Protein AF-A0A5E6NQI1-F1 (afdb_monomer_lite)

Sequence (74 aa):
MFFEFGITPKTNGMVERVNGTIKNATVKVITYQNIDEMKQDLNKFLIFYNFNRGHGGLRKEIKVRTPYEALVLI

Secondary structure (DSSP, 8-state):
--------TTT-HHHHHHHHHHHHHTTTT---SSHHHHHHHHHHHHHHHHHT---GGGHHHHTT--HHHHHH--

pLDDT: mean 82.76, std 15.28, range [38.69, 96.88]

Structure (mmCIF, N/CA/C/O backbone):
data_AF-A0A5E6NQI1-F1
#
_entry.id   AF-A0A5E6NQI1-F1
#
loop_
_atom_site.group_PDB
_atom_site.id
_atom_site.type_symbol
_atom_site.label_atom_id
_atom_site.label_alt_id
_atom_site.label_comp_id
_atom_site.label_asym_id
_atom_site.label_entity_id
_atom_site.label_seq_id
_atom_site.pdbx_PDB_ins_code
_atom_site.Cartn_x
_atom_site.Cartn_y
_atom_site.Cartn_z
_atom_site.occupancy
_atom_site.B_iso_or_equiv
_atom_site.auth_seq_id
_atom_site.auth_comp_id
_atom_site.auth_asym_id
_atom_site.auth_atom_id
_atom_site.pdbx_PDB_model_num
ATOM 1 N N . 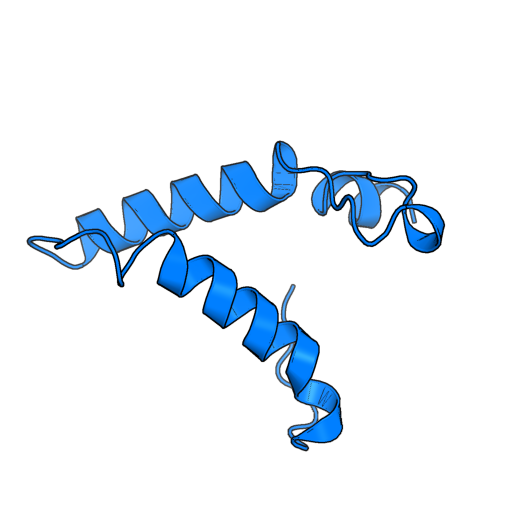MET A 1 1 ? 0.788 -12.892 -0.180 1.00 39.47 1 MET A N 1
ATOM 2 C CA . MET A 1 1 ? 0.862 -13.943 0.853 1.00 39.47 1 MET A CA 1
ATOM 3 C C . MET A 1 1 ? 2.036 -13.593 1.754 1.00 39.47 1 MET A C 1
ATOM 5 O O . MET A 1 1 ? 3.167 -13.710 1.310 1.00 39.47 1 MET A O 1
ATOM 9 N N . PHE A 1 2 ? 1.787 -13.022 2.934 1.00 41.03 2 PHE A N 1
ATOM 10 C CA . PHE A 1 2 ? 2.857 -12.661 3.870 1.00 41.03 2 PHE A CA 1
ATOM 11 C C . PHE A 1 2 ? 2.968 -13.790 4.895 1.00 41.03 2 PHE A C 1
ATOM 13 O O . PHE A 1 2 ? 2.171 -13.865 5.824 1.00 41.03 2 PHE A O 1
ATOM 20 N N . PHE A 1 3 ? 3.873 -14.734 4.634 1.00 39.47 3 PHE A N 1
ATOM 21 C CA . PHE A 1 3 ? 4.169 -15.841 5.538 1.00 39.47 3 PHE A CA 1
ATOM 22 C C . PHE A 1 3 ? 5.115 -15.375 6.649 1.00 39.47 3 PHE A C 1
ATOM 24 O O . PHE A 1 3 ? 6.231 -14.940 6.379 1.00 39.47 3 PHE A O 1
ATOM 31 N N . GLU A 1 4 ? 4.670 -15.523 7.892 1.00 48.69 4 GLU A N 1
ATOM 32 C CA . GLU A 1 4 ? 5.480 -15.441 9.111 1.00 48.69 4 GLU A CA 1
ATOM 33 C C . GLU A 1 4 ? 6.147 -16.808 9.363 1.00 48.69 4 GLU A C 1
ATOM 35 O O . GLU A 1 4 ? 5.651 -17.615 10.144 1.00 48.69 4 GLU A O 1
ATOM 40 N N . PHE A 1 5 ? 7.257 -17.111 8.682 1.00 38.69 5 PHE A N 1
ATOM 41 C CA . PHE A 1 5 ? 8.132 -18.227 9.069 1.00 38.69 5 PHE A CA 1
ATOM 42 C C . PHE A 1 5 ? 9.600 -17.780 9.026 1.00 38.69 5 PHE A C 1
ATOM 44 O O . PHE A 1 5 ? 10.165 -17.571 7.956 1.00 38.69 5 PHE A O 1
ATOM 51 N N . GLY A 1 6 ? 10.207 -17.632 10.213 1.00 47.50 6 GLY A N 1
ATOM 52 C CA . GLY A 1 6 ? 11.628 -17.303 10.402 1.00 47.50 6 GLY A CA 1
ATOM 53 C C . GLY A 1 6 ? 11.884 -15.869 10.878 1.00 47.50 6 GLY A C 1
ATOM 54 O O . GLY A 1 6 ? 12.477 -15.067 10.155 1.00 47.50 6 GLY A O 1
ATOM 55 N N . ILE A 1 7 ? 11.442 -15.537 12.096 1.00 56.25 7 ILE A N 1
ATOM 56 C CA . ILE A 1 7 ? 11.547 -14.188 12.673 1.00 56.25 7 ILE A CA 1
ATOM 57 C C . ILE A 1 7 ? 12.971 -13.957 13.196 1.00 56.25 7 ILE A C 1
ATOM 59 O O . ILE A 1 7 ? 13.293 -14.229 14.350 1.00 56.25 7 ILE A O 1
ATOM 63 N N . THR A 1 8 ? 13.835 -13.422 12.337 1.00 57.53 8 THR A N 1
ATOM 64 C CA . THR A 1 8 ? 14.985 -12.629 12.785 1.00 57.53 8 THR A CA 1
ATOM 65 C C . THR A 1 8 ? 14.789 -11.196 12.286 1.00 57.53 8 THR A C 1
ATOM 67 O O . THR A 1 8 ? 14.258 -11.016 11.189 1.00 57.53 8 THR A O 1
ATOM 70 N N . PRO A 1 9 ? 15.226 -10.151 13.016 1.00 60.94 9 PRO A N 1
ATOM 71 C CA . PRO A 1 9 ? 15.075 -8.759 12.568 1.00 60.94 9 PRO A CA 1
ATOM 72 C C . PRO A 1 9 ? 15.611 -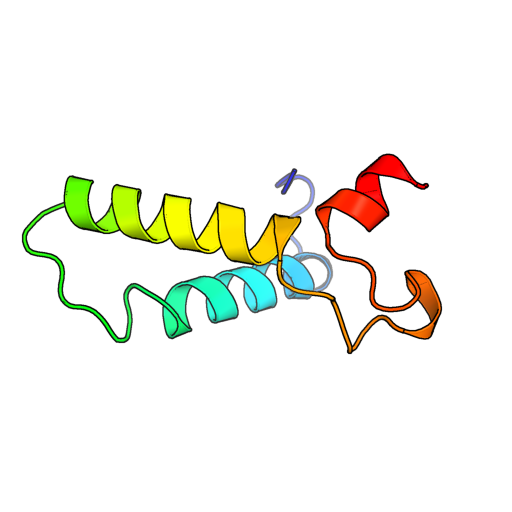8.501 11.147 1.00 60.94 9 PRO A C 1
ATOM 74 O O . PRO A 1 9 ? 15.121 -7.631 10.434 1.00 60.94 9 PRO A O 1
ATOM 77 N N . LYS A 1 10 ? 16.588 -9.300 10.694 1.00 63.09 10 LYS A N 1
ATOM 78 C CA . LYS A 1 10 ? 17.163 -9.220 9.344 1.00 63.09 10 LYS A CA 1
ATOM 79 C C . LYS A 1 10 ? 16.203 -9.630 8.221 1.00 63.09 10 LYS A C 1
ATOM 81 O O . LYS A 1 10 ? 16.334 -9.099 7.123 1.00 63.09 10 LYS A O 1
ATOM 86 N N . THR A 1 11 ? 15.265 -10.546 8.456 1.00 64.88 11 THR A N 1
ATOM 87 C CA . THR A 1 11 ? 14.342 -11.060 7.424 1.00 64.88 11 THR A CA 1
ATOM 88 C C . THR A 1 11 ? 12.995 -10.331 7.402 1.00 64.88 11 THR A C 1
ATOM 90 O O . THR A 1 11 ? 12.245 -10.469 6.438 1.00 64.88 11 THR A O 1
ATOM 93 N N . ASN A 1 12 ? 12.706 -9.493 8.406 1.00 81.19 12 ASN A N 1
ATOM 94 C CA . ASN A 1 12 ? 11.397 -8.852 8.581 1.00 81.19 12 ASN A CA 1
ATOM 95 C C . ASN A 1 12 ? 11.261 -7.450 7.953 1.00 81.19 12 ASN A C 1
ATOM 97 O O . ASN A 1 12 ? 10.163 -6.898 7.878 1.00 81.19 12 ASN A O 1
ATOM 101 N N . GLY A 1 13 ? 12.351 -6.854 7.460 1.00 82.31 13 GLY A N 1
ATOM 102 C CA . GLY A 1 13 ? 12.350 -5.450 7.022 1.00 82.31 13 GLY A CA 1
ATOM 103 C C . GLY A 1 13 ? 11.358 -5.127 5.892 1.00 82.31 13 GLY A C 1
ATOM 104 O O . GLY A 1 13 ? 10.837 -4.012 5.812 1.00 82.31 13 GLY A O 1
ATOM 105 N N . MET A 1 14 ? 11.046 -6.098 5.026 1.00 79.06 14 MET A N 1
ATOM 106 C CA . MET A 1 14 ? 10.033 -5.916 3.979 1.00 79.06 14 MET A CA 1
ATOM 107 C C . MET A 1 14 ? 8.614 -5.880 4.552 1.00 79.06 14 MET A C 1
ATOM 109 O O . MET A 1 14 ? 7.824 -5.019 4.165 1.00 79.06 14 MET A O 1
ATOM 113 N N . VAL A 1 15 ? 8.311 -6.756 5.512 1.00 82.44 15 VAL A N 1
ATOM 114 C CA . VAL A 1 15 ? 7.020 -6.788 6.213 1.00 82.44 15 VAL A CA 1
ATOM 115 C C . VAL A 1 15 ? 6.834 -5.507 7.021 1.00 82.44 15 VAL A C 1
ATOM 117 O O . VAL A 1 15 ? 5.790 -4.866 6.932 1.00 82.44 15 VAL A O 1
ATOM 120 N N . GLU A 1 16 ? 7.866 -5.060 7.734 1.00 88.31 16 GLU A N 1
ATOM 121 C CA . GLU A 1 16 ? 7.842 -3.809 8.499 1.00 88.31 16 GLU A CA 1
ATOM 122 C C . GLU A 1 16 ? 7.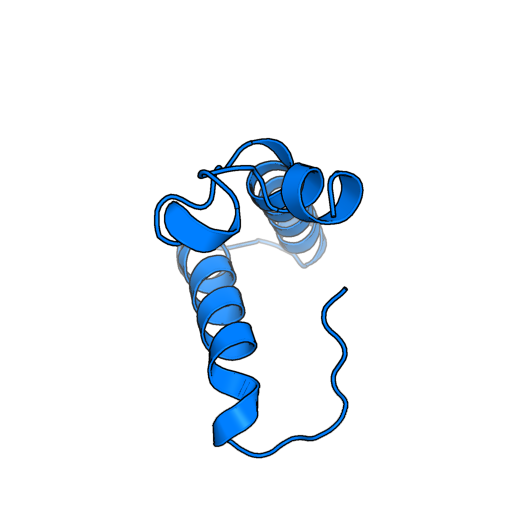591 -2.589 7.608 1.00 88.31 16 GLU A C 1
ATOM 124 O O . GLU A 1 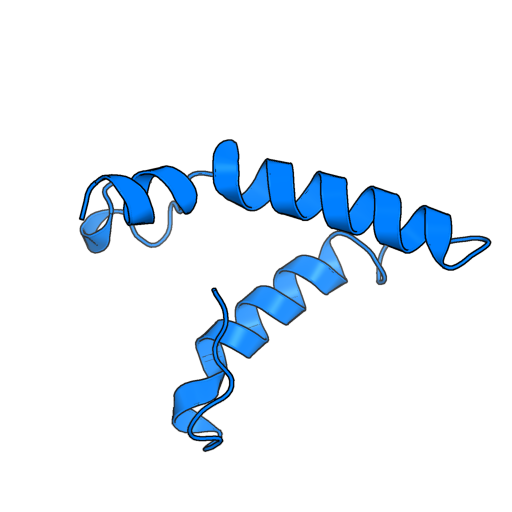16 ? 6.768 -1.733 7.945 1.00 88.31 16 GLU A O 1
ATOM 129 N N . ARG A 1 17 ? 8.231 -2.524 6.432 1.00 86.50 17 ARG A N 1
ATOM 130 C CA . ARG A 1 17 ? 8.010 -1.444 5.459 1.00 86.50 17 ARG A CA 1
ATOM 131 C C . ARG A 1 17 ? 6.582 -1.453 4.904 1.00 86.50 17 ARG A C 1
ATOM 133 O O . ARG A 1 17 ? 5.968 -0.386 4.784 1.00 86.50 17 ARG A O 1
ATOM 140 N N . VAL A 1 18 ? 6.032 -2.627 4.586 1.00 84.12 18 VAL A N 1
ATOM 141 C CA . VAL A 1 18 ? 4.639 -2.758 4.120 1.00 84.12 18 VAL A CA 1
ATOM 142 C C . VAL A 1 18 ? 3.666 -2.371 5.235 1.00 84.12 18 VAL A C 1
ATOM 144 O O . VAL A 1 18 ? 2.784 -1.543 5.008 1.00 84.12 18 VAL A O 1
ATOM 147 N N . ASN A 1 19 ? 3.883 -2.851 6.460 1.00 88.06 19 ASN A N 1
ATOM 148 C CA . ASN A 1 19 ? 3.089 -2.482 7.632 1.00 88.06 19 ASN A CA 1
ATOM 149 C C . ASN A 1 19 ? 3.136 -0.973 7.901 1.00 88.06 19 ASN A C 1
ATOM 151 O O . ASN A 1 19 ? 2.108 -0.366 8.200 1.00 88.06 19 ASN A O 1
ATOM 155 N N . GLY A 1 20 ? 4.301 -0.339 7.754 1.00 90.94 20 GLY A N 1
ATOM 156 C CA . GLY A 1 20 ? 4.440 1.114 7.839 1.00 90.94 20 GLY A CA 1
ATOM 157 C C . GLY A 1 20 ? 3.630 1.842 6.765 1.00 90.94 20 GLY A C 1
ATOM 158 O O . GLY A 1 20 ? 2.940 2.812 7.072 1.00 90.94 20 GLY A O 1
ATOM 159 N N . THR A 1 21 ? 3.652 1.339 5.528 1.00 89.81 21 THR A N 1
ATOM 160 C CA . THR A 1 21 ? 2.878 1.895 4.405 1.00 89.81 21 THR A CA 1
ATOM 161 C C . THR A 1 21 ? 1.374 1.811 4.670 1.00 89.81 21 THR A C 1
ATOM 163 O O . THR A 1 21 ? 0.684 2.819 4.537 1.00 89.81 21 THR A O 1
ATOM 166 N N . ILE A 1 22 ? 0.875 0.650 5.114 1.00 89.88 22 ILE A N 1
ATOM 167 C CA . ILE A 1 22 ? -0.540 0.451 5.465 1.00 89.88 22 ILE A CA 1
ATOM 168 C C . ILE A 1 22 ? -0.940 1.407 6.592 1.00 89.88 22 ILE A C 1
ATOM 170 O O . ILE A 1 22 ? -1.927 2.130 6.469 1.00 89.88 22 ILE A O 1
ATOM 174 N N . LYS A 1 23 ? -0.154 1.462 7.676 1.00 91.31 23 LYS A N 1
ATOM 175 C CA . LYS A 1 23 ? -0.470 2.299 8.841 1.00 91.31 23 LYS A CA 1
ATOM 176 C C . LYS A 1 23 ? -0.509 3.785 8.498 1.00 91.31 23 LYS A C 1
ATOM 178 O O . LYS A 1 23 ? -1.426 4.477 8.927 1.00 91.31 23 LYS A O 1
ATOM 183 N N . ASN A 1 24 ? 0.462 4.265 7.721 1.00 91.94 24 ASN A N 1
ATOM 184 C CA . ASN A 1 24 ? 0.539 5.668 7.308 1.00 91.94 24 ASN A CA 1
ATOM 185 C C . ASN A 1 24 ? -0.600 6.068 6.355 1.00 91.94 24 ASN A C 1
ATOM 187 O O . ASN A 1 24 ? -0.969 7.234 6.333 1.00 91.94 24 ASN A O 1
ATOM 191 N N . ALA A 1 25 ? -1.149 5.125 5.584 1.00 87.69 25 ALA A N 1
ATOM 192 C CA . ALA A 1 25 ? -2.263 5.380 4.672 1.00 87.69 25 ALA A CA 1
ATOM 193 C C . ALA A 1 25 ? -3.650 5.220 5.321 1.00 87.69 25 ALA A C 1
ATOM 195 O O . ALA A 1 25 ? -4.636 5.638 4.727 1.00 87.69 25 ALA A O 1
ATOM 196 N N . THR A 1 26 ? -3.735 4.590 6.499 1.00 90.50 26 THR A N 1
ATOM 197 C CA . THR A 1 26 ? -5.008 4.260 7.159 1.00 90.50 26 THR A CA 1
ATOM 198 C C . THR A 1 26 ? -5.031 4.752 8.610 1.00 90.50 26 THR A C 1
ATOM 200 O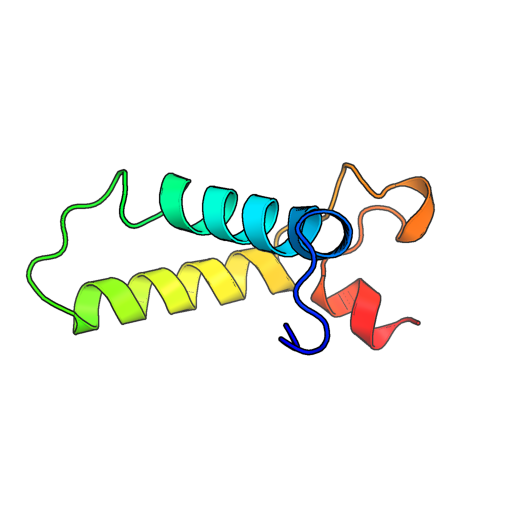 O . THR A 1 26 ? -5.292 5.922 8.870 1.00 90.50 26 THR A O 1
ATOM 203 N N . VAL A 1 27 ? -4.715 3.880 9.569 1.00 89.19 27 VAL A N 1
ATOM 204 C CA . VAL A 1 27 ? -4.933 4.063 11.016 1.00 89.19 27 VAL A CA 1
ATOM 205 C C . VAL A 1 27 ? -4.193 5.243 11.652 1.00 89.19 27 VAL A C 1
ATOM 207 O O . VAL A 1 27 ? -4.507 5.608 12.777 1.00 89.19 27 VAL A O 1
ATOM 210 N N . LYS A 1 28 ? -3.194 5.832 10.982 1.00 91.94 28 LYS A N 1
ATOM 211 C CA . LYS A 1 28 ? -2.509 7.039 11.477 1.00 91.94 28 LYS A CA 1
ATOM 212 C C . LYS A 1 28 ? -3.129 8.351 11.005 1.00 91.94 28 LYS A C 1
ATOM 214 O O . LYS A 1 28 ? -2.793 9.389 11.563 1.00 91.94 28 LYS A O 1
ATOM 219 N N . VAL A 1 29 ? -3.953 8.320 9.962 1.00 93.12 29 VAL A N 1
ATOM 220 C CA . VAL A 1 29 ? -4.508 9.525 9.322 1.00 93.12 29 VAL A CA 1
ATOM 221 C C . VAL A 1 29 ? -6.035 9.559 9.342 1.00 93.12 29 VAL A C 1
ATOM 223 O O . VAL A 1 29 ? -6.612 10.623 9.148 1.00 93.12 29 VAL A O 1
ATOM 226 N N . ILE A 1 30 ? -6.689 8.427 9.619 1.00 93.50 30 ILE A N 1
ATOM 227 C CA . ILE A 1 30 ? -8.146 8.302 9.718 1.00 93.50 30 ILE A CA 1
ATOM 228 C C . ILE A 1 30 ? -8.518 7.865 11.135 1.00 93.50 30 ILE A C 1
ATOM 230 O O . ILE A 1 30 ? -7.963 6.897 11.659 1.00 93.50 30 ILE A O 1
ATOM 234 N N . THR A 1 31 ? -9.495 8.553 11.726 1.00 95.44 31 THR A N 1
ATOM 235 C CA . THR A 1 31 ? -10.159 8.124 12.961 1.00 95.44 31 THR A CA 1
ATOM 236 C C . THR A 1 31 ? -11.407 7.330 12.597 1.00 95.44 31 THR A C 1
ATOM 238 O O . THR A 1 31 ? -12.345 7.887 12.031 1.00 95.44 31 THR A O 1
ATOM 241 N N . TYR A 1 32 ? -11.423 6.043 12.932 1.00 96.38 32 TYR A N 1
ATOM 242 C CA . TYR A 1 32 ? -12.571 5.164 12.703 1.00 96.38 32 TYR A CA 1
ATOM 243 C C . TYR A 1 32 ? -13.504 5.160 13.910 1.00 96.38 32 TYR A C 1
ATOM 245 O O . TYR A 1 32 ? -13.036 5.145 15.050 1.00 96.38 32 TYR A O 1
ATOM 253 N N . GLN A 1 33 ? -14.814 5.124 13.671 1.00 96.81 33 GLN A N 1
ATOM 254 C CA . GLN A 1 33 ? -15.805 5.021 14.747 1.00 96.81 33 GLN A CA 1
ATOM 255 C C . GLN A 1 33 ? -15.917 3.593 15.284 1.00 96.81 33 GLN A C 1
ATOM 257 O O . GLN A 1 33 ? -16.274 3.377 16.440 1.00 96.81 33 GLN A O 1
ATOM 262 N N . ASN A 1 34 ? -15.617 2.602 14.444 1.00 96.38 34 ASN A N 1
ATOM 263 C CA . ASN A 1 34 ? -15.678 1.190 14.794 1.00 96.38 34 ASN A CA 1
ATOM 264 C C . ASN A 1 34 ? -14.698 0.359 13.950 1.00 96.38 34 ASN A C 1
ATOM 266 O O . ASN A 1 34 ? -14.070 0.837 13.002 1.00 96.38 34 ASN A O 1
ATOM 270 N N . ILE A 1 35 ? -14.562 -0.918 14.311 1.00 95.62 35 ILE A N 1
ATOM 271 C CA . ILE A 1 35 ? -13.642 -1.843 13.642 1.00 95.62 35 ILE A CA 1
ATOM 272 C C . ILE A 1 35 ? -14.057 -2.162 12.199 1.00 95.62 35 ILE A C 1
ATOM 274 O O . ILE A 1 35 ? -13.198 -2.485 11.378 1.00 95.62 35 ILE A O 1
ATOM 278 N N . ASP A 1 36 ? -15.344 -2.086 11.874 1.00 96.88 36 ASP A N 1
ATOM 279 C CA . ASP A 1 36 ? -15.841 -2.461 10.553 1.00 96.88 36 ASP A CA 1
ATOM 280 C C . ASP A 1 36 ? -15.522 -1.386 9.511 1.00 96.88 36 ASP A C 1
ATOM 282 O O . ASP A 1 36 ? -15.082 -1.726 8.413 1.00 96.88 36 ASP A O 1
ATOM 286 N N . GLU A 1 37 ? -15.584 -0.105 9.884 1.00 95.88 37 GLU A N 1
ATOM 287 C CA . GLU A 1 37 ? -15.064 0.998 9.064 1.00 95.88 37 GLU A CA 1
ATOM 288 C C . GLU A 1 37 ? -13.566 0.824 8.774 1.00 95.88 37 GLU A C 1
ATOM 290 O O . GLU A 1 37 ? -13.134 0.909 7.621 1.00 95.88 37 GLU A O 1
ATOM 295 N N . MET A 1 38 ? -12.775 0.487 9.800 1.00 94.75 38 MET A N 1
ATOM 296 C CA . MET A 1 38 ? -11.342 0.231 9.635 1.00 94.75 38 MET A CA 1
ATOM 297 C C . MET A 1 38 ? -11.083 -0.938 8.676 1.00 94.75 38 MET A C 1
ATOM 299 O O . MET A 1 38 ? -10.228 -0.844 7.795 1.00 94.75 38 MET A O 1
ATOM 303 N N . LYS A 1 39 ? -11.817 -2.049 8.819 1.00 94.50 39 LYS A N 1
ATOM 304 C CA . LYS A 1 39 ? -11.699 -3.209 7.920 1.00 94.50 39 LYS A CA 1
ATOM 305 C C . LYS A 1 39 ? -12.073 -2.849 6.487 1.00 94.50 39 LYS A C 1
ATOM 307 O O . LYS A 1 39 ? -11.403 -3.297 5.557 1.00 94.50 39 LYS A O 1
ATOM 312 N N . GLN A 1 40 ? -13.126 -2.055 6.298 1.00 94.50 40 GLN A N 1
ATOM 313 C CA . GLN A 1 40 ? -13.568 -1.639 4.974 1.00 94.50 40 GLN A CA 1
ATOM 314 C C . GLN A 1 40 ? -12.478 -0.832 4.261 1.00 94.50 40 GLN A C 1
ATOM 316 O O . GLN A 1 40 ? -12.160 -1.122 3.106 1.00 94.50 40 GLN A O 1
ATOM 321 N N . ASP A 1 41 ? -11.864 0.130 4.943 1.00 93.06 41 ASP A N 1
ATOM 322 C CA . ASP A 1 41 ? -10.793 0.935 4.356 1.00 93.06 41 ASP A CA 1
ATOM 323 C C . ASP A 1 41 ? -9.491 0.154 4.169 1.00 93.06 41 ASP A C 1
ATOM 325 O O . ASP A 1 41 ? -8.839 0.301 3.133 1.00 93.06 41 ASP A O 1
ATOM 329 N N . LEU A 1 42 ? -9.149 -0.757 5.086 1.00 92.62 42 LEU A N 1
ATOM 330 C CA . LEU A 1 42 ? -8.038 -1.690 4.881 1.00 92.62 42 LEU A CA 1
ATOM 331 C C . LEU A 1 42 ? -8.251 -2.550 3.627 1.00 92.62 42 LEU A C 1
ATOM 333 O O . LEU A 1 42 ? -7.326 -2.699 2.830 1.00 92.62 42 LEU A O 1
ATOM 337 N N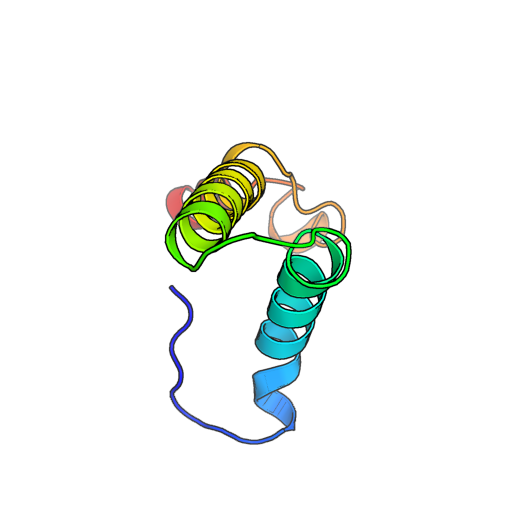 . ASN A 1 43 ? -9.463 -3.062 3.399 1.00 93.19 43 ASN A N 1
ATOM 338 C CA . ASN A 1 43 ? -9.781 -3.827 2.192 1.00 93.19 43 ASN A CA 1
ATOM 339 C C . ASN A 1 43 ? -9.641 -2.979 0.922 1.00 93.19 43 ASN A C 1
ATOM 341 O O . ASN A 1 43 ? -9.017 -3.427 -0.042 1.00 93.19 43 ASN A O 1
ATOM 345 N N . LYS A 1 44 ? -10.152 -1.740 0.924 1.00 92.44 44 LYS A N 1
ATOM 346 C CA . LYS A 1 44 ? -9.969 -0.808 -0.203 1.00 92.44 44 LYS A CA 1
ATOM 347 C C . LYS A 1 44 ? -8.488 -0.546 -0.471 1.00 92.44 44 LYS A C 1
ATOM 349 O O . LYS A 1 44 ? -8.055 -0.611 -1.622 1.00 92.44 44 LYS A O 1
ATOM 354 N N . PHE A 1 45 ? -7.703 -0.299 0.579 1.00 90.38 45 PHE A N 1
ATOM 355 C CA . PHE A 1 45 ? -6.264 -0.086 0.464 1.00 90.38 45 PHE A CA 1
ATOM 356 C C . PHE A 1 45 ? -5.566 -1.304 -0.147 1.00 90.38 45 PHE A C 1
ATOM 358 O O . PHE A 1 45 ? -4.766 -1.143 -1.065 1.00 90.38 45 PHE A O 1
ATOM 365 N N . LEU A 1 46 ? -5.870 -2.517 0.323 1.00 90.44 46 LEU A N 1
ATOM 366 C CA . LEU A 1 46 ? -5.260 -3.748 -0.186 1.00 90.44 46 LEU A CA 1
ATOM 367 C C . LEU A 1 46 ? -5.590 -3.981 -1.663 1.00 90.44 46 LEU A C 1
ATOM 369 O O . LEU A 1 46 ? -4.698 -4.337 -2.433 1.00 90.44 46 LEU A O 1
ATOM 373 N N . ILE A 1 47 ? -6.837 -3.743 -2.078 1.00 92.62 47 ILE A N 1
ATOM 374 C CA . ILE A 1 47 ? -7.236 -3.831 -3.489 1.00 92.62 47 ILE A CA 1
ATOM 375 C C . ILE A 1 47 ? -6.459 -2.799 -4.315 1.00 92.62 47 ILE A C 1
ATOM 377 O O . ILE A 1 47 ? -5.828 -3.136 -5.317 1.00 92.62 47 ILE A O 1
ATOM 381 N N . PHE A 1 48 ? -6.435 -1.539 -3.882 1.00 91.50 48 PHE A N 1
ATOM 382 C CA . PHE A 1 48 ? -5.697 -0.497 -4.588 1.00 91.50 48 PHE A CA 1
ATOM 383 C C . PHE A 1 48 ? -4.199 -0.821 -4.694 1.00 91.50 48 PHE A C 1
ATOM 385 O O . PHE A 1 48 ? -3.623 -0.776 -5.780 1.00 91.50 48 PHE A O 1
ATOM 392 N N . TYR A 1 49 ? -3.568 -1.197 -3.583 1.00 88.62 49 TYR A N 1
ATOM 393 C CA . TYR A 1 49 ? -2.138 -1.474 -3.523 1.00 88.62 49 TYR A CA 1
ATOM 394 C C . TYR A 1 49 ? -1.739 -2.664 -4.402 1.00 88.62 49 TYR A C 1
ATOM 396 O O . TYR A 1 49 ? -0.735 -2.586 -5.103 1.00 88.62 49 TYR A O 1
ATOM 404 N N . ASN A 1 50 ? -2.523 -3.746 -4.396 1.00 89.31 50 ASN A N 1
ATOM 405 C CA . ASN A 1 50 ? -2.180 -4.957 -5.141 1.00 89.31 50 ASN A CA 1
ATOM 406 C C . ASN A 1 50 ? -2.455 -4.852 -6.643 1.00 89.31 50 ASN A C 1
ATOM 408 O O . ASN A 1 50 ? -1.715 -5.459 -7.414 1.00 89.31 50 ASN A O 1
ATOM 412 N N . PHE A 1 51 ? -3.490 -4.108 -7.049 1.00 91.56 51 PHE A N 1
ATOM 413 C CA . PHE A 1 51 ? -3.976 -4.112 -8.436 1.00 91.56 51 PHE A CA 1
ATOM 414 C C . PHE A 1 51 ? -3.776 -2.798 -9.190 1.00 91.56 51 PHE A C 1
ATOM 416 O O . PHE A 1 51 ? -3.771 -2.807 -10.413 1.00 91.56 51 PHE A O 1
ATOM 423 N N . ASN A 1 52 ? -3.626 -1.666 -8.499 1.00 91.00 52 ASN A N 1
ATOM 424 C CA . ASN A 1 52 ? -3.577 -0.348 -9.145 1.00 91.00 52 ASN A CA 1
ATOM 425 C C . ASN A 1 52 ? -2.239 0.372 -8.938 1.00 91.00 52 ASN A C 1
ATOM 427 O O . ASN A 1 52 ? -1.922 1.317 -9.659 1.00 91.00 52 ASN A O 1
ATOM 431 N N . ARG A 1 53 ? -1.432 -0.056 -7.961 1.00 86.88 53 ARG A N 1
ATOM 432 C CA . ARG A 1 53 ? -0.150 0.578 -7.647 1.00 86.88 53 ARG A CA 1
ATOM 433 C C . ARG A 1 53 ? 1.022 -0.224 -8.207 1.00 86.88 53 ARG A C 1
ATOM 435 O O . ARG A 1 53 ? 1.406 -1.245 -7.647 1.00 86.88 53 ARG A O 1
ATOM 442 N N . GLY A 1 54 ? 1.651 0.291 -9.261 1.00 84.38 54 GLY A N 1
ATOM 443 C CA . GLY A 1 54 ? 2.932 -0.225 -9.752 1.00 84.38 54 GLY A CA 1
ATOM 444 C C . GLY A 1 54 ? 4.073 0.014 -8.757 1.00 84.38 54 GLY A C 1
ATOM 445 O O . GLY A 1 54 ? 4.174 1.086 -8.145 1.00 84.38 54 GLY A O 1
ATOM 446 N N . HIS A 1 55 ? 4.962 -0.967 -8.581 1.00 84.88 55 HIS A N 1
ATOM 447 C CA . HIS A 1 55 ? 6.078 -0.830 -7.644 1.00 84.88 55 HIS A CA 1
ATOM 448 C C . HIS A 1 55 ? 7.276 -0.123 -8.304 1.00 84.88 55 HIS A C 1
ATOM 450 O O . HIS A 1 55 ? 8.230 -0.756 -8.750 1.00 84.88 55 HIS A O 1
ATOM 456 N N . GLY A 1 56 ? 7.262 1.215 -8.335 1.00 80.94 56 GLY A N 1
ATOM 457 C CA . GLY A 1 56 ? 8.294 2.027 -9.010 1.00 80.94 56 GLY A CA 1
ATOM 458 C C . GLY A 1 56 ? 9.737 1.750 -8.568 1.00 80.94 56 GLY A C 1
ATOM 459 O O . GLY A 1 56 ? 10.649 1.751 -9.390 1.00 80.94 56 GLY A O 1
ATOM 460 N N . GLY A 1 57 ? 9.938 1.439 -7.283 1.00 80.00 57 GLY A N 1
ATOM 461 C CA . GLY A 1 57 ? 11.248 1.060 -6.740 1.00 80.00 57 GLY A CA 1
ATOM 462 C C . GLY A 1 57 ? 11.790 -0.290 -7.228 1.00 80.00 57 GLY A C 1
ATOM 463 O O . GLY A 1 57 ? 12.979 -0.529 -7.074 1.00 80.00 57 GLY A O 1
ATOM 464 N N . LEU A 1 58 ? 10.952 -1.140 -7.834 1.00 80.50 58 LEU A N 1
ATOM 465 C CA . LEU A 1 58 ? 11.317 -2.470 -8.336 1.00 80.50 58 LEU A CA 1
ATOM 466 C C . LEU A 1 58 ? 11.295 -2.520 -9.872 1.00 80.50 58 LEU A C 1
ATOM 468 O O . LEU A 1 58 ? 10.792 -3.455 -10.504 1.00 80.50 58 LEU A O 1
ATOM 472 N N . ARG A 1 59 ? 11.782 -1.450 -10.509 1.00 85.69 59 ARG A N 1
ATOM 473 C CA . ARG A 1 59 ? 11.805 -1.334 -11.972 1.00 85.69 59 ARG A CA 1
ATOM 474 C C . ARG A 1 59 ? 12.678 -2.405 -12.628 1.00 85.69 59 ARG A C 1
ATOM 476 O O . ARG A 1 59 ? 12.351 -2.836 -13.730 1.00 85.69 59 ARG A O 1
ATOM 483 N N . LYS A 1 60 ? 13.778 -2.812 -11.992 1.00 87.25 60 LYS A N 1
ATOM 484 C CA . LYS A 1 60 ? 14.710 -3.797 -12.562 1.00 87.25 60 LYS A CA 1
ATOM 485 C C . LYS A 1 60 ? 14.197 -5.227 -12.386 1.00 87.25 60 LYS A C 1
ATOM 487 O O . LYS A 1 60 ? 14.426 -6.061 -13.251 1.00 87.25 60 LYS A O 1
ATOM 492 N N . GLU A 1 61 ? 13.480 -5.474 -11.300 1.00 84.88 61 GLU A N 1
ATOM 493 C CA . GLU A 1 61 ? 13.036 -6.786 -10.845 1.00 84.88 61 GLU A CA 1
ATOM 494 C C . GLU A 1 61 ? 11.689 -7.162 -11.464 1.00 84.88 61 GLU A C 1
ATOM 496 O O . GLU A 1 61 ? 11.538 -8.258 -11.992 1.00 84.88 61 GLU A O 1
ATOM 501 N N . ILE A 1 62 ? 10.716 -6.242 -11.443 1.00 85.81 62 ILE A N 1
ATOM 502 C CA . ILE A 1 62 ? 9.344 -6.515 -11.905 1.00 85.81 62 ILE A CA 1
ATOM 503 C C . ILE A 1 62 ? 8.824 -5.484 -12.907 1.00 85.81 62 ILE A C 1
ATOM 505 O O . ILE A 1 62 ? 7.627 -5.426 -13.166 1.00 85.81 62 ILE A O 1
ATOM 509 N N . LYS A 1 63 ? 9.695 -4.654 -13.496 1.00 87.94 63 LYS A N 1
ATOM 510 C CA . LYS A 1 63 ? 9.322 -3.676 -14.539 1.00 87.94 63 LYS A CA 1
ATOM 511 C C . LYS A 1 63 ? 8.186 -2.732 -14.123 1.00 87.94 63 LYS A C 1
ATOM 513 O O . LYS A 1 63 ? 7.377 -2.340 -14.955 1.00 87.94 63 LYS A O 1
ATOM 518 N N . VAL A 1 64 ? 8.143 -2.346 -12.843 1.00 87.94 64 VAL A N 1
ATOM 519 C CA . VAL A 1 64 ? 7.108 -1.447 -12.284 1.00 87.94 64 VAL A CA 1
ATOM 520 C C . VAL A 1 64 ? 5.691 -2.044 -12.346 1.00 87.94 64 VAL A C 1
ATOM 522 O O . VAL A 1 64 ? 4.708 -1.331 -12.169 1.00 87.94 64 VAL A O 1
ATOM 525 N N . ARG A 1 65 ? 5.574 -3.364 -12.536 1.00 89.25 65 ARG A N 1
ATOM 526 C CA . ARG A 1 65 ? 4.305 -4.085 -12.420 1.00 89.25 65 ARG A CA 1
ATOM 527 C C . ARG A 1 65 ? 3.678 -3.877 -11.045 1.00 89.25 65 ARG A C 1
ATOM 529 O O . ARG A 1 65 ? 4.358 -3.603 -10.047 1.00 89.25 65 ARG A O 1
ATOM 536 N N . THR A 1 66 ? 2.364 -4.008 -11.006 1.00 91.81 66 THR A N 1
ATOM 537 C CA . THR A 1 66 ? 1.613 -4.130 -9.760 1.00 91.81 66 THR A CA 1
ATOM 538 C C . THR A 1 66 ? 2.030 -5.412 -9.026 1.00 91.81 66 THR A C 1
ATOM 540 O O . THR A 1 66 ? 2.512 -6.360 -9.656 1.00 91.81 66 THR A O 1
ATOM 543 N N . PRO A 1 67 ? 1.862 -5.485 -7.694 1.00 88.38 67 PRO A N 1
ATOM 544 C CA . PRO A 1 67 ? 2.141 -6.707 -6.945 1.00 88.38 67 PRO A CA 1
ATOM 545 C C . PRO A 1 67 ? 1.414 -7.938 -7.500 1.00 88.38 67 PRO A C 1
ATOM 547 O O . PRO A 1 67 ? 1.999 -9.019 -7.553 1.00 88.38 67 PRO A O 1
ATOM 550 N N . TYR A 1 68 ? 0.164 -7.779 -7.945 1.00 90.81 68 TYR A N 1
ATOM 551 C CA . TYR A 1 68 ? -0.597 -8.865 -8.555 1.00 90.81 68 TYR A CA 1
ATOM 552 C C . TYR A 1 68 ? 0.018 -9.334 -9.878 1.00 90.81 68 TYR A C 1
ATOM 554 O O . TYR A 1 68 ? 0.275 -10.522 -10.049 1.00 90.81 68 TYR A O 1
ATOM 562 N N . GLU A 1 69 ? 0.318 -8.409 -10.792 1.00 89.94 69 GLU A N 1
ATOM 563 C CA . GLU A 1 69 ? 0.960 -8.739 -12.069 1.00 89.94 69 GLU A CA 1
ATOM 564 C C . GLU A 1 69 ? 2.333 -9.380 -11.878 1.00 89.94 69 GLU A C 1
ATOM 566 O O . GLU A 1 69 ? 2.715 -10.243 -12.659 1.00 89.94 69 GLU A O 1
ATOM 571 N N . ALA A 1 70 ? 3.087 -8.970 -10.856 1.00 87.31 70 ALA A N 1
ATOM 572 C CA . ALA A 1 70 ? 4.334 -9.632 -10.516 1.00 87.31 70 ALA A CA 1
ATOM 573 C C . ALA A 1 70 ? 4.080 -11.092 -10.130 1.00 87.31 70 ALA A C 1
ATOM 575 O O . ALA A 1 70 ? 4.714 -11.955 -10.701 1.00 87.31 70 ALA A O 1
ATOM 576 N N . LEU A 1 71 ? 3.123 -11.396 -9.250 1.00 85.25 71 LEU A N 1
ATOM 577 C CA . LEU A 1 71 ? 2.842 -12.780 -8.841 1.00 85.25 71 LEU A CA 1
ATOM 578 C C . LEU A 1 71 ? 2.340 -13.681 -9.976 1.00 85.25 71 LEU A C 1
ATOM 580 O O . LEU A 1 71 ? 2.660 -14.863 -9.990 1.00 85.25 71 LEU A O 1
ATOM 584 N N . VAL A 1 72 ? 1.530 -13.143 -10.888 1.00 80.62 72 VAL A N 1
ATOM 585 C CA . VAL A 1 72 ? 0.897 -13.923 -11.966 1.00 80.62 72 VAL A CA 1
ATOM 586 C C . VAL A 1 72 ? 1.822 -14.119 -13.174 1.00 80.62 72 VAL A C 1
ATOM 588 O O . VAL A 1 72 ? 1.611 -15.037 -13.959 1.00 80.62 72 VAL A O 1
ATOM 591 N N . LEU A 1 73 ? 2.833 -13.261 -13.344 1.00 63.69 73 LEU A N 1
ATOM 592 C CA . LEU A 1 73 ? 3.739 -13.262 -14.500 1.00 63.69 73 LEU A CA 1
ATOM 593 C C . LEU A 1 73 ? 5.183 -13.669 -14.147 1.00 63.69 73 LEU A C 1
ATOM 595 O O . LEU A 1 73 ? 6.098 -13.313 -14.903 1.00 63.69 73 LEU A O 1
ATOM 599 N N . ILE A 1 74 ? 5.386 -14.336 -13.005 1.00 56.94 74 ILE A N 1
ATOM 600 C CA . ILE A 1 74 ? 6.625 -15.056 -12.653 1.00 56.94 74 ILE A CA 1
ATOM 601 C C . ILE A 1 74 ? 6.475 -16.519 -13.064 1.00 56.94 74 ILE A C 1
ATOM 603 O O . ILE A 1 74 ? 5.375 -17.074 -12.851 1.00 56.94 74 ILE A O 1
#

Foldseek 3Di:
DDDPDDDDVVVCVVVVVVVVVLCVVAVVPDDDPDVVVRVVVSVVVVCCQQQPFFPPVCCVPQVSDGNVCSVVVD

Radius of gyration: 14.2 Å; chains: 1; bounding box: 33×28×29 Å